Protein AF-Q0I967-F1 (afdb_monomer_lite)

Radius of gyration: 10.98 Å; chains: 1; bounding box: 20×17×29 Å

Structure (mmCIF, N/CA/C/O backbone):
data_AF-Q0I967-F1
#
_entry.id   AF-Q0I967-F1
#
loop_
_atom_site.group_PDB
_atom_site.id
_atom_site.type_symbol
_atom_site.label_atom_id
_atom_site.label_alt_id
_atom_site.label_comp_id
_atom_site.label_asym_id
_atom_site.label_entity_id
_atom_site.label_seq_id
_atom_site.pdbx_PDB_ins_code
_atom_site.Cartn_x
_atom_site.Cartn_y
_atom_site.Cartn_z
_atom_site.occupancy
_atom_site.B_iso_or_equiv
_atom_site.auth_seq_id
_atom_site.auth_comp_id
_atom_site.auth_asym_id
_atom_site.auth_atom_id
_atom_site.pdbx_PDB_model_num
ATOM 1 N N . MET A 1 1 ? -10.059 4.398 -3.809 1.00 91.69 1 MET A N 1
ATOM 2 C CA . MET A 1 1 ? -8.871 3.663 -4.297 1.00 91.69 1 MET A CA 1
ATOM 3 C C . MET A 1 1 ? -7.623 4.428 -3.881 1.00 91.69 1 MET A C 1
ATOM 5 O O . MET A 1 1 ? -7.678 5.651 -3.865 1.00 91.69 1 MET A O 1
ATOM 9 N N . ILE A 1 2 ? -6.539 3.740 -3.523 1.00 96.19 2 ILE A N 1
ATOM 10 C CA . ILE A 1 2 ? -5.258 4.345 -3.128 1.00 96.19 2 ILE A CA 1
ATOM 11 C C . ILE A 1 2 ? -4.165 3.771 -4.023 1.00 96.19 2 ILE A C 1
ATOM 13 O O . ILE A 1 2 ? -3.969 2.557 -4.043 1.00 96.19 2 ILE A O 1
ATOM 17 N N . THR A 1 3 ? -3.445 4.636 -4.736 1.00 95.19 3 THR A N 1
ATOM 18 C CA . THR A 1 3 ? -2.291 4.244 -5.553 1.00 95.19 3 THR A CA 1
ATOM 19 C C . THR A 1 3 ? -0.995 4.277 -4.757 1.00 95.19 3 THR A C 1
ATOM 21 O O . THR A 1 3 ? -0.818 5.149 -3.910 1.00 95.19 3 THR A O 1
ATOM 24 N N . GLY A 1 4 ? -0.064 3.365 -5.048 1.00 94.25 4 GLY A N 1
ATOM 25 C CA . GLY A 1 4 ? 1.230 3.332 -4.357 1.00 94.25 4 GLY A CA 1
ATOM 26 C C . GLY A 1 4 ? 1.120 2.835 -2.914 1.00 94.25 4 GLY A C 1
ATOM 27 O O . GLY A 1 4 ? 1.835 3.302 -2.032 1.00 94.25 4 GLY A O 1
ATOM 28 N N . ALA A 1 5 ? 0.226 1.880 -2.659 1.00 96.00 5 ALA A N 1
ATOM 29 C CA . ALA A 1 5 ? -0.062 1.379 -1.318 1.00 96.00 5 ALA A CA 1
ATOM 30 C C . ALA A 1 5 ? 0.976 0.370 -0.784 1.00 96.00 5 ALA A C 1
ATOM 32 O O . ALA A 1 5 ? 0.811 -0.163 0.306 1.00 96.00 5 ALA A O 1
ATOM 33 N N . SER A 1 6 ? 2.058 0.091 -1.519 1.00 93.88 6 SER A N 1
ATOM 34 C CA . SER A 1 6 ? 3.034 -0.943 -1.144 1.00 93.88 6 SER A CA 1
ATOM 35 C C . SER A 1 6 ? 3.830 -0.606 0.119 1.00 93.88 6 SER A C 1
ATOM 37 O O . SER A 1 6 ? 4.336 -1.504 0.784 1.00 93.88 6 SER A O 1
ATOM 39 N N . SER A 1 7 ? 3.977 0.678 0.451 1.00 92.88 7 SER A N 1
ATOM 40 C CA . SER A 1 7 ? 4.760 1.133 1.604 1.00 92.88 7 SER A CA 1
ATOM 41 C C . SER A 1 7 ? 4.394 2.566 2.010 1.00 92.88 7 SER A C 1
ATOM 43 O O . SER A 1 7 ? 3.554 3.213 1.382 1.00 92.88 7 SER A O 1
ATOM 45 N N . GLY A 1 8 ? 5.016 3.050 3.091 1.00 93.88 8 GLY A N 1
ATOM 46 C CA . GLY A 1 8 ? 4.944 4.446 3.524 1.00 93.88 8 GLY A CA 1
ATOM 47 C C . GLY A 1 8 ? 3.517 4.963 3.705 1.00 93.88 8 GLY A C 1
ATOM 48 O O . GLY A 1 8 ? 2.660 4.281 4.271 1.00 93.88 8 GLY A O 1
ATOM 49 N N . ILE A 1 9 ? 3.279 6.177 3.203 1.00 96.94 9 ILE A N 1
ATOM 50 C CA . ILE A 1 9 ? 2.005 6.892 3.347 1.00 96.94 9 ILE A CA 1
ATOM 51 C C . ILE A 1 9 ? 0.860 6.093 2.723 1.00 96.94 9 ILE A C 1
ATOM 53 O O . ILE A 1 9 ? -0.147 5.873 3.384 1.00 96.94 9 ILE A O 1
ATOM 57 N N . GLY A 1 10 ? 1.030 5.579 1.502 1.00 95.25 10 GLY A N 1
ATOM 58 C CA . GLY A 1 10 ? -0.021 4.819 0.821 1.00 95.25 10 GLY A CA 1
ATOM 59 C C . GLY A 1 10 ? -0.470 3.591 1.617 1.00 95.25 10 GLY A C 1
ATOM 60 O O . GLY A 1 10 ? -1.671 3.356 1.759 1.00 95.25 10 GLY A O 1
ATOM 61 N N . LYS A 1 11 ? 0.481 2.845 2.202 1.00 95.50 11 LYS A N 1
ATOM 62 C CA . LYS A 1 11 ? 0.170 1.700 3.075 1.00 95.50 11 LYS A CA 1
ATOM 63 C C . LYS A 1 11 ? -0.574 2.143 4.337 1.00 95.50 11 LYS A C 1
ATOM 65 O O . LYS A 1 11 ? -1.599 1.554 4.673 1.00 95.50 11 LYS A O 1
ATOM 70 N N . ALA A 1 12 ? -0.072 3.168 5.028 1.00 96.31 12 ALA A N 1
ATOM 71 C CA . ALA A 1 12 ? -0.680 3.666 6.262 1.00 96.31 12 ALA A CA 1
ATOM 72 C C . ALA A 1 12 ? -2.113 4.173 6.028 1.00 96.31 12 ALA A C 1
ATOM 74 O O . ALA A 1 12 ? -3.024 3.833 6.781 1.00 96.31 12 ALA A O 1
ATOM 75 N N . THR A 1 13 ? -2.332 4.920 4.944 1.00 97.38 13 THR A N 1
ATOM 76 C CA . THR A 1 13 ? -3.656 5.407 4.553 1.00 97.38 13 THR A CA 1
ATOM 77 C C .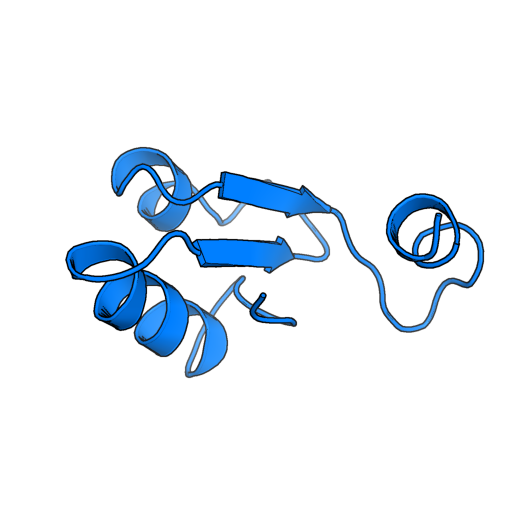 THR A 1 13 ? -4.602 4.257 4.217 1.00 97.38 13 THR A C 1
ATOM 79 O O . THR A 1 13 ? -5.753 4.285 4.646 1.00 97.38 13 THR A O 1
ATOM 82 N N . ALA A 1 14 ? -4.137 3.228 3.501 1.00 96.69 14 ALA A N 1
ATOM 83 C CA . ALA A 1 14 ? -4.969 2.074 3.169 1.00 96.69 14 ALA A CA 1
ATOM 84 C C . ALA A 1 14 ? -5.427 1.315 4.417 1.00 96.69 14 ALA A C 1
ATOM 86 O O . ALA A 1 14 ? -6.621 1.065 4.561 1.00 96.69 14 ALA A O 1
ATOM 87 N N . LEU A 1 15 ? -4.507 1.035 5.343 1.00 95.94 15 LEU A N 1
ATOM 88 C CA . LEU A 1 15 ? -4.819 0.348 6.598 1.00 95.94 15 LEU A CA 1
ATOM 89 C C . LEU A 1 15 ? -5.773 1.154 7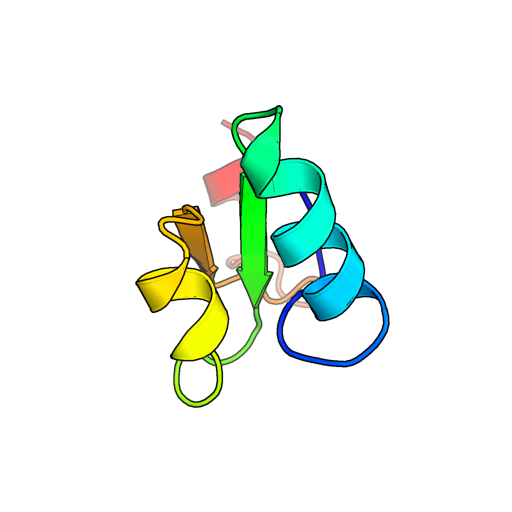.489 1.00 95.94 15 LEU A C 1
ATOM 91 O O . LEU A 1 15 ? -6.672 0.578 8.096 1.00 95.94 15 LEU A O 1
ATOM 95 N N . LEU A 1 16 ? -5.606 2.479 7.547 1.00 97.12 16 LEU A N 1
ATOM 96 C CA . LEU A 1 16 ? -6.485 3.349 8.326 1.00 97.12 16 LEU A CA 1
ATOM 97 C C . LEU A 1 16 ? -7.898 3.408 7.732 1.00 97.12 16 LEU A C 1
ATOM 99 O O . LEU A 1 16 ? -8.884 3.250 8.450 1.00 97.12 16 LEU A O 1
ATOM 103 N N . LEU A 1 17 ? -8.010 3.653 6.425 1.00 97.31 17 LEU A N 1
ATOM 104 C CA . LEU A 1 17 ? -9.308 3.866 5.784 1.00 97.31 17 LEU A CA 1
ATOM 105 C C . LEU A 1 17 ? -10.098 2.565 5.607 1.00 97.31 17 LEU A C 1
ATOM 107 O O . LEU A 1 17 ? -11.327 2.605 5.651 1.00 97.31 17 LEU A O 1
ATOM 111 N N . HIS A 1 18 ? -9.426 1.417 5.475 1.00 96.25 18 HIS A N 1
ATOM 112 C CA . HIS A 1 18 ? -10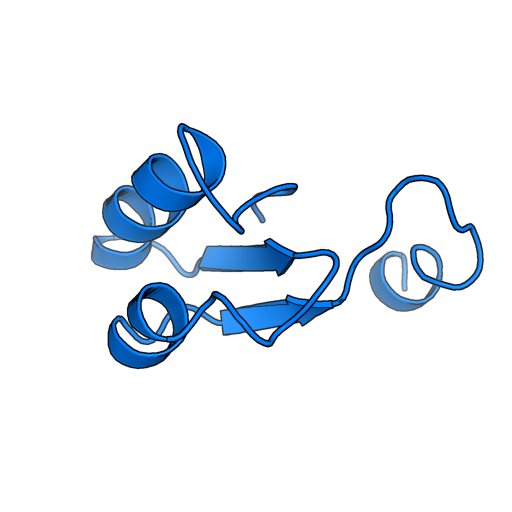.078 0.108 5.359 1.00 96.25 18 HIS A CA 1
ATOM 113 C C . HIS A 1 18 ? -11.033 -0.180 6.538 1.00 96.25 18 HIS A C 1
ATOM 115 O O . HIS A 1 18 ? -12.071 -0.807 6.352 1.00 96.25 18 HIS A O 1
ATOM 121 N N . GLN A 1 19 ? -10.739 0.343 7.733 1.00 95.06 19 GLN A N 1
ATOM 122 C CA . GLN A 1 19 ? -11.553 0.122 8.937 1.00 95.06 19 GLN A CA 1
ATOM 123 C C . GLN A 1 19 ? -12.973 0.699 8.842 1.00 95.06 19 GLN A C 1
ATOM 125 O O . GLN A 1 19 ? -13.850 0.311 9.610 1.00 95.06 19 GLN A O 1
ATOM 130 N N . LYS A 1 20 ? -13.194 1.668 7.949 1.00 97.25 20 LYS A N 1
ATOM 131 C CA . LYS A 1 20 ? -14.469 2.391 7.820 1.00 97.25 20 LYS A CA 1
ATOM 132 C C . LYS A 1 20 ? -15.018 2.402 6.397 1.00 97.25 20 LYS A C 1
ATOM 134 O O . LYS A 1 20 ? -16.197 2.689 6.208 1.00 97.25 20 LYS A O 1
ATOM 139 N N . TRP A 1 21 ? -14.188 2.100 5.402 1.00 96.19 21 TRP A N 1
ATOM 140 C CA . TRP A 1 21 ? -14.554 2.155 3.993 1.00 96.19 21 TRP A CA 1
ATOM 141 C C . TRP A 1 21 ? -14.006 0.960 3.226 1.00 96.19 21 TRP A C 1
ATOM 143 O O . TRP A 1 21 ? -12.950 0.416 3.545 1.00 96.19 21 TRP A O 1
ATOM 153 N N . LYS A 1 22 ? -14.684 0.607 2.129 1.00 95.00 22 LYS A N 1
ATOM 154 C CA . LYS A 1 22 ? -14.109 -0.302 1.140 1.00 95.00 22 LYS A CA 1
ATOM 155 C C . LYS A 1 22 ? -12.903 0.377 0.486 1.00 95.00 22 LYS A C 1
ATOM 157 O O . LYS A 1 22 ? -13.043 1.380 -0.215 1.00 95.00 22 LYS A O 1
ATOM 162 N N . VAL A 1 23 ? -11.717 -0.185 0.700 1.00 95.44 23 VAL A N 1
ATOM 163 C CA . VAL A 1 23 ? -10.465 0.306 0.117 1.00 95.44 23 VAL A CA 1
ATOM 164 C C . VAL A 1 23 ? -9.967 -0.677 -0.933 1.00 95.44 23 VAL A C 1
ATOM 166 O O . VAL A 1 23 ? -9.804 -1.862 -0.661 1.00 95.44 23 VAL A O 1
ATOM 169 N N . ILE A 1 24 ? -9.686 -0.140 -2.121 1.00 95.44 24 ILE A N 1
ATOM 170 C CA . ILE A 1 24 ? -8.885 -0.792 -3.159 1.00 95.44 24 ILE A CA 1
ATOM 171 C C . ILE A 1 24 ? -7.488 -0.178 -3.083 1.00 95.44 24 ILE A C 1
ATOM 173 O O . ILE A 1 24 ? -7.324 1.016 -3.364 1.00 95.44 24 ILE A O 1
ATOM 177 N N . ALA A 1 25 ? -6.509 -0.967 -2.662 1.00 95.69 25 ALA A N 1
ATOM 178 C CA . ALA A 1 25 ? -5.105 -0.592 -2.575 1.00 95.69 25 ALA A CA 1
ATOM 179 C C . ALA A 1 25 ? -4.368 -1.098 -3.817 1.00 95.69 25 ALA A C 1
ATOM 181 O O . ALA A 1 25 ? -4.445 -2.282 -4.140 1.00 95.69 25 ALA A O 1
ATOM 182 N N . THR A 1 26 ? -3.640 -0.228 -4.516 1.00 95.81 26 THR A N 1
ATOM 183 C CA . THR A 1 26 ? -2.898 -0.633 -5.714 1.00 95.81 26 THR A CA 1
ATOM 184 C C . THR A 1 26 ? -1.390 -0.597 -5.503 1.00 95.81 26 THR A C 1
ATOM 186 O O . THR A 1 26 ? -0.847 0.313 -4.863 1.00 95.81 26 THR A O 1
ATOM 189 N N . VAL A 1 27 ? -0.703 -1.621 -6.016 1.00 94.38 27 VAL A N 1
ATOM 190 C CA . VAL A 1 27 ? 0.742 -1.835 -5.836 1.00 94.38 27 VAL A CA 1
ATOM 191 C C . VAL A 1 27 ? 1.398 -2.306 -7.130 1.00 94.38 27 VAL A C 1
ATOM 193 O O . VAL A 1 27 ? 0.765 -2.986 -7.927 1.00 94.38 27 VAL A O 1
ATOM 196 N N . ARG A 1 28 ? 2.688 -2.002 -7.328 1.00 91.88 28 ARG A N 1
ATOM 197 C CA . ARG A 1 28 ? 3.431 -2.485 -8.509 1.00 91.88 28 ARG A CA 1
ATOM 198 C C . ARG A 1 28 ? 3.787 -3.970 -8.425 1.00 91.88 28 ARG A C 1
ATOM 200 O O . ARG A 1 28 ? 3.660 -4.685 -9.406 1.00 91.88 28 ARG A O 1
ATOM 207 N N . LYS A 1 29 ? 4.241 -4.428 -7.254 1.00 85.25 29 LYS A N 1
ATOM 208 C CA . LYS A 1 29 ? 4.602 -5.827 -6.983 1.00 85.25 29 LYS A CA 1
ATOM 209 C C . LYS A 1 29 ? 3.830 -6.331 -5.773 1.00 85.25 29 LYS A C 1
ATOM 211 O O . LYS A 1 29 ? 3.769 -5.648 -4.750 1.00 85.25 29 LYS A O 1
ATOM 216 N N . THR A 1 30 ? 3.259 -7.525 -5.879 1.00 75.81 30 THR A N 1
ATOM 217 C CA . THR A 1 30 ? 2.420 -8.136 -4.834 1.00 75.81 30 THR A CA 1
ATOM 218 C C . THR A 1 30 ? 3.216 -8.925 -3.792 1.00 75.81 30 THR A C 1
ATOM 220 O O . THR A 1 30 ? 2.628 -9.535 -2.907 1.00 75.81 30 THR A O 1
ATOM 223 N N . GLU A 1 31 ? 4.545 -8.926 -3.859 1.00 70.88 31 GLU A N 1
ATOM 224 C CA . GLU A 1 31 ? 5.391 -9.688 -2.928 1.00 70.88 31 GLU A CA 1
ATOM 225 C C . GLU A 1 31 ? 5.478 -9.041 -1.531 1.00 70.88 31 GLU A C 1
ATOM 227 O O . GLU A 1 31 ? 5.741 -9.724 -0.547 1.00 70.88 31 GLU A O 1
ATOM 232 N N . SER A 1 32 ? 5.224 -7.731 -1.408 1.00 68.38 32 SER A N 1
ATOM 233 C CA . SER A 1 32 ? 5.416 -6.963 -0.160 1.00 68.38 32 SER A CA 1
ATOM 234 C C . SER A 1 32 ? 4.117 -6.397 0.437 1.00 68.38 32 SER A C 1
ATOM 236 O O . SER A 1 32 ? 4.120 -5.316 1.023 1.00 68.38 32 SER A O 1
ATOM 238 N N . ILE A 1 33 ? 2.988 -7.100 0.284 1.00 81.12 33 ILE A N 1
ATOM 239 C CA . ILE A 1 33 ? 1.647 -6.616 0.690 1.00 81.12 33 ILE A CA 1
ATOM 240 C C . ILE A 1 33 ? 0.914 -7.513 1.697 1.00 81.12 33 ILE A C 1
ATOM 242 O O . ILE A 1 33 ? -0.297 -7.359 1.855 1.00 81.12 33 ILE A O 1
ATOM 246 N N . SER A 1 34 ? 1.608 -8.428 2.386 1.00 78.88 34 SER A N 1
ATOM 247 C CA . SER A 1 34 ? 0.984 -9.363 3.344 1.00 78.88 34 SER A CA 1
ATOM 248 C C . SER A 1 34 ? 0.059 -8.647 4.329 1.00 78.88 34 SER A C 1
ATOM 250 O O . SER A 1 34 ? -1.113 -8.982 4.425 1.00 78.88 34 SER A O 1
ATOM 252 N N . ASN A 1 35 ? 0.528 -7.543 4.914 1.00 87.69 35 ASN A N 1
ATOM 253 C CA . ASN A 1 35 ? -0.237 -6.749 5.880 1.00 87.69 35 ASN A CA 1
ATOM 254 C C . ASN A 1 35 ? -1.544 -6.170 5.301 1.00 87.69 35 ASN A C 1
ATOM 256 O O . ASN A 1 35 ? -2.524 -6.047 6.023 1.00 87.69 35 ASN A O 1
ATOM 260 N N . LEU A 1 36 ? -1.567 -5.773 4.020 1.00 91.75 36 LEU A N 1
ATOM 261 C CA . LEU A 1 36 ? -2.778 -5.226 3.390 1.00 91.75 36 LEU A CA 1
ATOM 262 C C . LEU A 1 36 ? -3.803 -6.327 3.123 1.00 91.75 36 LEU A C 1
ATOM 264 O O . LEU A 1 36 ? -4.998 -6.117 3.313 1.00 91.75 36 LEU A O 1
ATOM 268 N N . ARG A 1 37 ? -3.337 -7.504 2.693 1.00 90.19 37 ARG 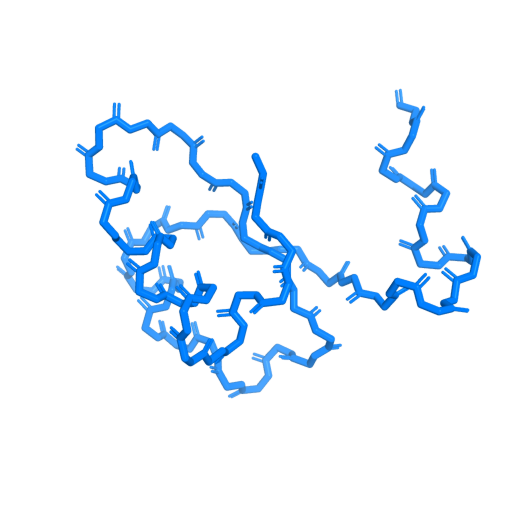A N 1
ATOM 269 C CA . ARG A 1 37 ? -4.219 -8.653 2.464 1.00 90.19 37 ARG A CA 1
ATOM 270 C C . ARG A 1 37 ? -4.762 -9.215 3.772 1.00 90.19 37 ARG A C 1
ATOM 272 O O . ARG A 1 37 ? -5.950 -9.494 3.853 1.00 90.19 37 ARG A O 1
ATOM 279 N N . GLU A 1 38 ? -3.915 -9.323 4.791 1.00 91.62 38 GLU A N 1
ATOM 280 C CA . GLU A 1 38 ? -4.302 -9.735 6.146 1.00 91.62 38 GLU A CA 1
ATOM 281 C C . GLU A 1 38 ? -5.316 -8.774 6.767 1.00 91.62 38 GLU A C 1
ATOM 283 O O . GLU A 1 38 ? -6.211 -9.212 7.482 1.00 91.62 38 GLU A O 1
ATOM 288 N N . SER A 1 39 ? -5.240 -7.477 6.445 1.00 91.44 39 SER A N 1
ATOM 289 C CA . SER A 1 39 ? -6.252 -6.519 6.885 1.00 91.44 39 SER A CA 1
ATOM 290 C C . SER A 1 39 ? -7.585 -6.672 6.146 1.00 91.44 39 SER A C 1
ATOM 292 O O . SER A 1 39 ? -8.504 -5.935 6.446 1.00 91.44 39 SER A O 1
ATOM 294 N N . GLY A 1 40 ? -7.717 -7.532 5.133 1.00 89.19 40 GLY A N 1
ATOM 295 C CA . GLY A 1 40 ? -8.926 -7.599 4.306 1.00 89.19 40 GLY A CA 1
ATOM 296 C C . GLY A 1 40 ? -9.072 -6.439 3.312 1.00 89.19 40 GLY A C 1
ATOM 297 O O . GLY A 1 40 ? -10.161 -6.217 2.781 1.00 89.19 40 GLY A O 1
ATOM 298 N N . THR A 1 41 ? -7.994 -5.695 3.037 1.00 93.69 41 THR A N 1
ATOM 299 C CA . THR A 1 41 ? -7.986 -4.700 1.958 1.00 93.69 41 THR A CA 1
ATOM 300 C C . THR A 1 41 ? -7.965 -5.408 0.602 1.00 93.69 41 THR A C 1
ATOM 302 O O . THR A 1 41 ? -7.189 -6.341 0.390 1.00 93.69 41 THR A O 1
ATOM 305 N N . GLU A 1 42 ? -8.776 -4.941 -0.349 1.00 93.56 42 GLU A N 1
ATOM 306 C CA . GLU A 1 42 ? -8.730 -5.425 -1.730 1.00 93.56 42 GLU A CA 1
ATOM 307 C C . GLU A 1 42 ? -7.452 -4.899 -2.400 1.00 93.56 42 GLU A C 1
ATOM 309 O O . GLU A 1 42 ? -7.216 -3.688 -2.409 1.00 93.56 42 GLU A O 1
ATOM 314 N N . VAL A 1 43 ? -6.606 -5.788 -2.935 1.00 94.06 43 VAL A N 1
ATOM 315 C CA . VAL A 1 43 ? -5.317 -5.395 -3.527 1.00 94.06 43 VAL A CA 1
ATOM 316 C C . VAL A 1 43 ? -5.253 -5.719 -5.012 1.00 94.06 43 VAL A C 1
ATOM 318 O O . VAL A 1 43 ? -5.356 -6.887 -5.386 1.00 94.06 43 VAL A O 1
ATOM 321 N N . LEU A 1 44 ? -4.990 -4.700 -5.834 1.00 93.50 44 LEU A N 1
ATOM 322 C CA . LEU A 1 44 ? -4.847 -4.824 -7.286 1.00 93.50 44 LEU A CA 1
ATOM 323 C C . LEU A 1 44 ? -3.432 -4.441 -7.756 1.00 93.50 44 LEU A C 1
ATOM 325 O O . LEU A 1 44 ? -2.836 -3.499 -7.220 1.00 93.50 44 LEU A O 1
ATOM 329 N N . PRO A 1 45 ? -2.875 -5.136 -8.760 1.00 93.06 45 PRO A N 1
ATOM 330 C CA . PRO A 1 45 ? -1.647 -4.697 -9.404 1.00 93.06 45 PRO A CA 1
ATOM 331 C C . PRO A 1 45 ? -1.901 -3.421 -10.221 1.00 93.06 45 PRO A C 1
ATOM 333 O O . PRO A 1 45 ? -2.878 -3.336 -10.962 1.00 93.06 45 PRO A O 1
ATOM 336 N N . LEU A 1 46 ? -1.024 -2.426 -10.085 1.00 94.25 46 LEU A N 1
ATOM 337 C CA . LEU A 1 46 ? -1.024 -1.222 -10.915 1.00 94.25 46 LEU A CA 1
ATOM 338 C C . LEU A 1 46 ? 0.388 -0.649 -11.039 1.00 94.25 46 LEU A C 1
ATOM 340 O O . LEU A 1 46 ? 1.006 -0.261 -10.042 1.00 94.25 46 LEU A O 1
ATOM 344 N N . ASP A 1 47 ? 0.854 -0.515 -12.275 1.00 94.25 47 ASP A N 1
ATOM 345 C CA . ASP A 1 47 ? 1.963 0.356 -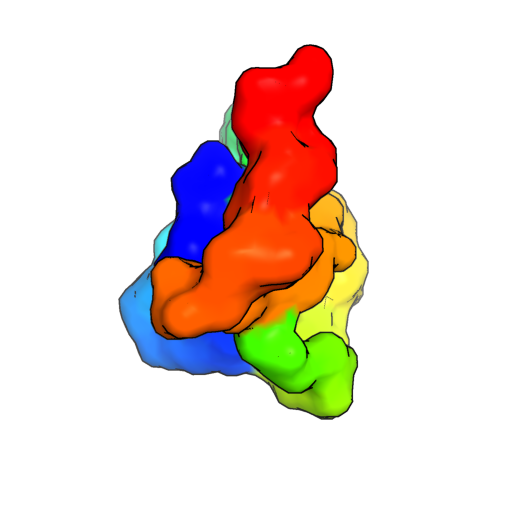12.636 1.00 94.25 47 ASP A CA 1
ATOM 346 C C . ASP A 1 47 ? 1.430 1.597 -13.359 1.00 94.25 47 ASP A C 1
ATOM 348 O O . ASP A 1 47 ? 0.934 1.527 -14.481 1.00 94.25 47 ASP A O 1
ATOM 352 N N . ILE A 1 48 ? 1.536 2.755 -12.705 1.00 93.00 48 ILE A N 1
ATOM 353 C CA . ILE A 1 48 ? 0.984 4.017 -13.211 1.00 93.00 48 ILE A CA 1
ATOM 354 C C . ILE A 1 48 ? 1.699 4.513 -14.474 1.00 93.00 48 ILE A C 1
ATOM 356 O O . ILE A 1 48 ? 1.120 5.278 -15.246 1.00 93.00 48 ILE A O 1
ATOM 360 N N . SER A 1 49 ? 2.938 4.068 -14.693 1.00 95.12 49 SER A N 1
ATOM 361 C CA . SER A 1 49 ? 3.728 4.417 -15.874 1.00 95.12 49 SER A CA 1
ATOM 362 C C . SER A 1 49 ? 3.420 3.509 -17.068 1.00 95.12 49 SER A C 1
ATOM 364 O O . SER A 1 49 ? 3.799 3.832 -18.191 1.00 95.12 49 SER A O 1
ATOM 366 N N . ASN A 1 50 ? 2.711 2.396 -16.857 1.00 94.38 50 ASN A N 1
ATOM 367 C CA . ASN A 1 50 ? 2.346 1.441 -17.896 1.00 94.38 50 ASN A CA 1
ATOM 368 C C . ASN A 1 50 ? 0.883 1.665 -18.329 1.00 94.38 50 ASN A C 1
ATOM 370 O O . ASN A 1 50 ? -0.034 1.677 -17.510 1.00 94.38 50 ASN A O 1
ATOM 374 N N . ILE A 1 51 ? 0.645 1.897 -19.623 1.00 93.88 51 ILE A N 1
ATOM 375 C CA . ILE A 1 51 ? -0.711 2.100 -20.160 1.00 93.88 51 ILE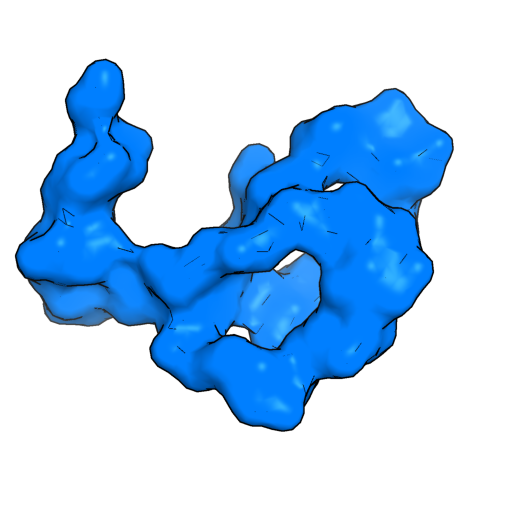 A CA 1
ATOM 376 C C . ILE A 1 51 ? -1.562 0.824 -20.075 1.00 93.88 51 ILE A C 1
ATOM 378 O O . ILE A 1 51 ? -2.708 0.890 -19.634 1.00 93.88 51 ILE A O 1
ATOM 382 N N . ASP A 1 52 ? -0.976 -0.335 -20.370 1.00 94.19 52 ASP A N 1
ATOM 383 C CA . ASP A 1 52 ? -1.656 -1.633 -20.338 1.00 94.19 52 ASP A CA 1
ATOM 384 C C . ASP A 1 52 ? -2.052 -2.021 -18.913 1.00 94.19 52 ASP A C 1
ATOM 386 O O . ASP A 1 52 ? -3.076 -2.661 -18.696 1.00 94.19 52 ASP A O 1
ATOM 390 N N . SER A 1 53 ? -1.286 -1.569 -17.915 1.00 91.75 53 SER A N 1
ATOM 391 C CA . SER A 1 53 ? -1.645 -1.755 -16.508 1.00 91.75 53 SER A CA 1
ATOM 392 C C . SER A 1 53 ? -2.792 -0.847 -16.050 1.00 91.75 53 SER A C 1
ATOM 394 O O . SER A 1 53 ? -3.458 -1.188 -15.074 1.00 91.75 53 SER A O 1
ATOM 396 N N . ARG A 1 54 ? -3.000 0.313 -16.687 1.00 92.88 54 ARG A N 1
ATOM 397 C CA . ARG A 1 54 ? -4.018 1.304 -16.290 1.00 92.88 54 ARG A CA 1
ATOM 398 C C . ARG A 1 54 ? -5.365 1.057 -16.951 1.00 92.88 54 ARG A C 1
ATOM 400 O O . ARG A 1 54 ? -6.387 1.188 -16.286 1.00 92.88 54 ARG A O 1
ATOM 407 N N . ASN A 1 55 ? -5.361 0.710 -18.237 1.00 90.81 55 ASN A N 1
ATOM 408 C CA . ASN A 1 55 ? -6.577 0.593 -19.043 1.00 90.81 55 ASN A CA 1
ATOM 409 C C . ASN A 1 55 ? -7.663 -0.315 -18.433 1.00 90.81 55 ASN A C 1
ATOM 411 O O . ASN A 1 55 ? -8.815 0.112 -18.431 1.00 90.81 55 ASN A O 1
ATOM 415 N N . PRO A 1 56 ? -7.347 -1.488 -17.843 1.00 88.88 56 PRO A N 1
ATOM 416 C CA . PRO A 1 56 ? -8.362 -2.350 -17.232 1.00 88.88 56 PRO A CA 1
ATOM 417 C C . PRO A 1 56 ? -9.114 -1.724 -16.049 1.00 88.88 56 PRO A C 1
ATOM 419 O O . PRO A 1 56 ? -10.133 -2.260 -15.633 1.00 88.88 56 PRO A O 1
ATOM 422 N N . LEU A 1 57 ? -8.610 -0.626 -15.472 1.00 84.62 57 LEU A N 1
ATOM 423 C CA . LEU A 1 57 ? -9.234 0.070 -14.341 1.00 84.62 57 LEU A CA 1
ATOM 424 C C . LEU A 1 57 ? -10.146 1.234 -14.771 1.00 84.62 57 LEU A C 1
ATOM 426 O O . LEU A 1 57 ? -10.695 1.916 -13.906 1.00 84.62 57 LEU A O 1
ATOM 430 N N . LEU A 1 58 ? -10.260 1.509 -16.075 1.00 80.81 58 LEU A N 1
ATOM 431 C CA . LEU A 1 58 ? -10.998 2.655 -16.631 1.00 80.81 58 LEU A CA 1
ATOM 432 C C . LEU A 1 58 ? -12.341 2.273 -17.282 1.00 80.81 58 LEU A C 1
ATOM 434 O O . LEU A 1 58 ? -13.025 3.149 -17.808 1.00 80.81 58 LEU A O 1
ATOM 438 N N . THR A 1 59 ? -12.702 0.992 -17.252 1.00 72.25 59 THR A N 1
ATOM 439 C CA . THR A 1 59 ? -13.917 0.396 -17.838 1.00 72.25 59 THR A CA 1
ATOM 440 C C . THR A 1 59 ? -14.743 -0.293 -16.772 1.00 72.25 59 THR A C 1
ATOM 442 O O . THR A 1 59 ? -15.983 -0.154 -16.817 1.00 72.25 59 THR A O 1
#

Secondary structure (DSSP, 8-state):
-EESTTSHHHHHHHHHHHTTS--EEEES-GGG-HHHHHTT-EEEE--TT-HHHHGGG--

Sequence (59 aa):
MITGASSGIGKATALLLHQKWKVIATVRKTESISNLRESGTEVLPLDISNIDSRNPLLT

pLDDT: mean 91.56, std 6.68, range [68.38, 97.38]

Foldseek 3Di:
DFEQCLDDPNVVVLLVCVVPDQAEREDQDPPRCPVCVVSVHRYDYADPVDPVRCVVVVD